Protein AF-A0A151T4X8-F1 (afdb_monomer)

Foldseek 3Di:
DDPPDPPDCPVPLVVVLVVLVCCLVCLVVLLVVLVVQLVPDPDPVSNVVSPCCSVPQSPDPVNNVVSVVVNVVSVVLVVVLCCLPDCVVPLVCVLVVVLVVVCVVCVVVVHDSDQDDDDDDDDDDDPPDDDPPPPPDDSSVCCSVVPVVVVSVVVNVCSRVVPD

Organism: Cajanus cajan (NCBI:txid3821)

Nearest PDB structures (foldseek):
  5n5e-assembly1_e  TM=4.298E-01  e=2.508E+00  Pyrococcus furiosus COM1

Structure (mmCIF, N/CA/C/O backbone):
data_AF-A0A151T4X8-F1
#
_entry.id   AF-A0A151T4X8-F1
#
loop_
_atom_site.group_PDB
_atom_site.id
_atom_site.type_symbol
_atom_site.label_atom_id
_atom_site.label_alt_id
_atom_site.label_comp_id
_atom_site.label_asym_id
_atom_site.label_entity_id
_atom_site.label_seq_id
_atom_site.pdbx_PDB_ins_code
_atom_site.Cartn_x
_atom_site.Cartn_y
_atom_site.Cartn_z
_atom_site.occupancy
_atom_site.B_iso_or_equiv
_atom_site.auth_seq_id
_atom_site.auth_comp_id
_atom_site.auth_asym_id
_atom_site.auth_atom_id
_atom_site.pdbx_PDB_model_num
ATOM 1 N N . MET A 1 1 ? 34.266 1.965 -2.006 1.00 33.69 1 MET A N 1
ATOM 2 C CA . MET A 1 1 ? 33.339 2.410 -0.948 1.00 33.69 1 MET A CA 1
ATOM 3 C C . MET A 1 1 ? 32.069 1.611 -1.128 1.00 33.69 1 MET A C 1
ATOM 5 O O . MET A 1 1 ? 31.357 1.832 -2.097 1.00 33.69 1 MET A O 1
ATOM 9 N N . GLU A 1 2 ? 31.874 0.599 -0.288 1.00 36.00 2 GLU A N 1
ATOM 10 C CA . GLU A 1 2 ? 30.623 -0.153 -0.222 1.00 36.00 2 GLU A CA 1
ATOM 11 C C . GLU A 1 2 ? 29.540 0.768 0.336 1.00 36.00 2 GLU A C 1
ATOM 13 O O . GLU A 1 2 ? 29.569 1.137 1.511 1.00 36.00 2 GLU A O 1
ATOM 18 N N . ASN A 1 3 ? 28.586 1.144 -0.512 1.00 36.41 3 ASN A N 1
ATOM 19 C CA . ASN A 1 3 ? 27.337 1.739 -0.062 1.00 36.41 3 ASN A CA 1
ATOM 20 C C . ASN A 1 3 ? 26.506 0.620 0.568 1.00 36.41 3 ASN A C 1
ATOM 22 O O . ASN A 1 3 ? 25.685 -0.017 -0.090 1.00 36.41 3 ASN A O 1
ATOM 26 N N . SER A 1 4 ? 26.765 0.341 1.844 1.00 35.84 4 SER A N 1
ATOM 27 C CA . SER A 1 4 ? 25.830 -0.422 2.659 1.00 35.84 4 SER A CA 1
ATOM 28 C C . SER A 1 4 ? 24.558 0.414 2.793 1.00 35.84 4 SER A C 1
ATOM 30 O O . SER A 1 4 ? 24.517 1.424 3.495 1.00 35.84 4 SER A O 1
ATOM 32 N N . PHE A 1 5 ? 23.528 0.030 2.037 1.00 36.84 5 PHE A N 1
ATOM 33 C CA . PHE A 1 5 ? 22.172 0.534 2.213 1.00 36.84 5 PHE A CA 1
ATOM 34 C C . PHE A 1 5 ? 21.807 0.352 3.690 1.00 36.84 5 PHE A C 1
ATOM 36 O O . PHE A 1 5 ? 21.857 -0.768 4.208 1.00 36.84 5 PHE A O 1
ATOM 43 N N . LYS A 1 6 ? 21.504 1.452 4.390 1.00 44.25 6 LYS A N 1
ATOM 44 C CA . LYS A 1 6 ? 21.001 1.395 5.767 1.00 44.25 6 LYS A CA 1
ATOM 45 C C . LYS A 1 6 ? 19.820 0.425 5.804 1.00 44.25 6 LYS A C 1
ATOM 47 O O . LYS A 1 6 ? 18.928 0.506 4.964 1.00 44.25 6 LYS A O 1
ATOM 52 N N . SER A 1 7 ? 19.809 -0.486 6.778 1.00 43.75 7 SER A N 1
ATOM 53 C CA . SER A 1 7 ? 18.674 -1.384 6.985 1.00 43.75 7 SER A CA 1
ATOM 54 C C . SER A 1 7 ? 17.411 -0.552 7.191 1.00 43.75 7 SER A C 1
ATOM 56 O O . SER A 1 7 ? 17.409 0.336 8.050 1.00 43.75 7 SER A O 1
ATOM 58 N N . LEU A 1 8 ? 16.369 -0.851 6.410 1.00 48.41 8 LEU A N 1
ATOM 59 C CA . LEU A 1 8 ? 15.049 -0.235 6.503 1.00 48.41 8 LEU A CA 1
ATOM 60 C C . LEU A 1 8 ? 14.646 -0.002 7.962 1.00 48.41 8 LEU A C 1
ATOM 62 O O . LEU A 1 8 ? 14.832 -0.871 8.818 1.00 48.41 8 LEU A O 1
ATOM 66 N N . SER A 1 9 ? 13.957 1.108 8.219 1.00 48.91 9 SER A N 1
ATOM 67 C CA . SER A 1 9 ? 13.135 1.277 9.417 1.00 48.91 9 SER A CA 1
ATOM 68 C C . SER A 1 9 ? 11.913 0.333 9.385 1.00 48.91 9 SER A C 1
ATOM 70 O O . SER A 1 9 ? 10.767 0.762 9.515 1.00 48.91 9 SER A O 1
ATOM 72 N N . GLN A 1 10 ? 12.143 -0.981 9.240 1.00 47.44 10 GLN A N 1
ATOM 73 C CA . GLN A 1 10 ? 11.130 -2.041 9.343 1.00 47.44 10 GLN A CA 1
ATOM 74 C C . GLN A 1 10 ? 10.264 -1.840 10.595 1.00 47.44 10 GLN A C 1
ATOM 76 O O . GLN A 1 10 ? 9.055 -2.036 10.578 1.00 47.44 10 GLN A O 1
ATOM 81 N N . THR A 1 11 ? 10.853 -1.303 11.661 1.00 54.34 11 THR A N 1
ATOM 82 C CA . THR A 1 11 ? 10.192 -1.083 12.944 1.00 54.34 11 THR A CA 1
ATOM 83 C C . THR A 1 11 ? 9.190 0.076 12.975 1.00 54.34 11 THR A C 1
ATOM 8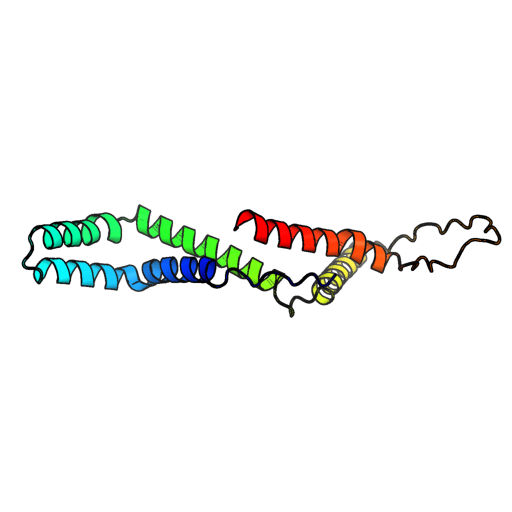5 O O . THR A 1 11 ? 8.384 0.123 13.899 1.00 54.34 11 THR A O 1
ATOM 88 N N . ARG A 1 12 ? 9.202 1.033 12.032 1.00 57.69 12 ARG A N 1
ATOM 89 C CA . ARG A 1 12 ? 8.315 2.217 12.115 1.00 57.69 12 A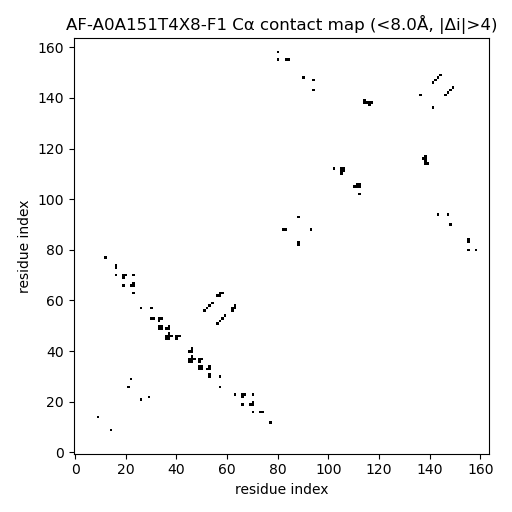RG A CA 1
ATOM 90 C C . ARG A 1 12 ? 7.088 2.127 11.217 1.00 57.69 12 ARG A C 1
ATOM 92 O O . ARG A 1 12 ? 5.987 2.391 11.696 1.00 57.69 12 ARG A O 1
ATOM 99 N N . TRP A 1 13 ? 7.240 1.739 9.954 1.00 68.06 13 TRP A N 1
ATOM 100 C CA . TRP A 1 13 ? 6.123 1.751 8.998 1.00 68.06 13 TRP A CA 1
ATOM 101 C C . TRP A 1 13 ? 5.224 0.531 9.112 1.00 68.06 13 TRP A C 1
ATOM 103 O O . TRP A 1 13 ? 4.004 0.677 9.151 1.00 68.06 13 TRP A O 1
ATOM 113 N N . GLU A 1 14 ? 5.810 -0.651 9.285 1.00 67.62 14 GLU A N 1
ATOM 114 C CA . GLU A 1 14 ? 5.032 -1.856 9.569 1.00 67.62 14 GLU A CA 1
ATOM 115 C C . GLU A 1 14 ? 4.329 -1.725 10.921 1.00 67.62 14 GLU A C 1
ATOM 117 O O . GLU A 1 14 ? 3.153 -2.042 11.019 1.00 67.62 14 GLU A O 1
ATOM 122 N N . CYS A 1 15 ? 4.974 -1.125 11.928 1.00 73.19 15 CYS A N 1
ATOM 123 C CA . CYS A 1 15 ? 4.335 -0.854 13.218 1.00 73.19 15 CYS A CA 1
ATOM 124 C C . CYS A 1 15 ? 3.156 0.129 13.106 1.00 73.19 15 CYS A C 1
ATOM 126 O O . CYS A 1 15 ? 2.097 -0.114 13.687 1.00 73.19 15 CYS A O 1
ATOM 128 N N . ARG A 1 16 ? 3.289 1.214 12.325 1.00 77.75 16 ARG A N 1
ATOM 129 C CA . ARG A 1 16 ? 2.185 2.160 12.075 1.00 77.75 16 ARG A CA 1
ATOM 130 C C . ARG A 1 16 ? 1.025 1.487 11.347 1.00 77.75 16 ARG A C 1
ATOM 132 O O . ARG A 1 16 ? -0.116 1.638 11.773 1.00 77.75 16 ARG A O 1
ATOM 139 N N . ILE A 1 17 ? 1.311 0.715 10.299 1.00 82.88 17 ILE A N 1
ATOM 140 C CA . ILE A 1 17 ? 0.290 -0.034 9.560 1.00 82.88 17 ILE A CA 1
ATOM 141 C C . ILE A 1 17 ? -0.384 -1.050 10.469 1.00 82.88 17 ILE A C 1
ATOM 143 O O . ILE A 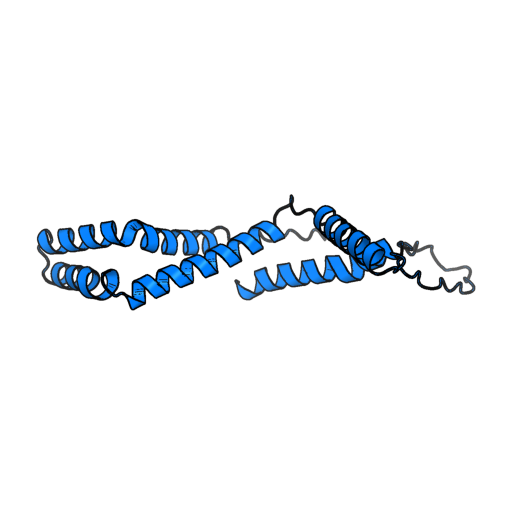1 17 ? -1.606 -1.075 10.511 1.00 82.88 17 ILE A O 1
ATOM 147 N N . GLU A 1 18 ? 0.370 -1.842 11.231 1.00 84.06 18 GLU A N 1
ATOM 148 C CA . GLU A 1 18 ? -0.193 -2.837 12.147 1.00 84.06 18 GLU A CA 1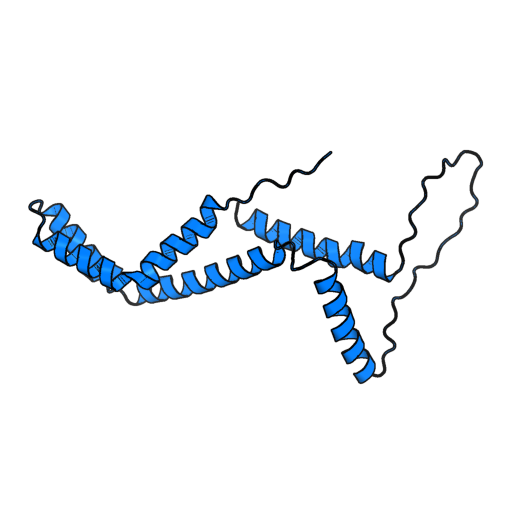
ATOM 149 C C . GLU A 1 18 ? -1.009 -2.185 13.273 1.00 84.06 18 GLU A C 1
ATOM 151 O O . GLU A 1 18 ? -2.057 -2.712 13.639 1.00 84.06 18 GLU A O 1
ATOM 156 N N . SER A 1 19 ? -0.621 -1.000 13.756 1.00 83.50 19 SER A N 1
ATOM 157 C CA . SER A 1 19 ? -1.399 -0.239 14.747 1.00 83.50 19 SER A CA 1
ATOM 158 C C . SER A 1 19 ? -2.732 0.255 14.171 1.00 83.50 19 SER A C 1
ATOM 160 O O . SER A 1 19 ? -3.789 0.043 14.764 1.00 83.50 19 SER A O 1
ATOM 162 N N . VAL A 1 20 ? -2.710 0.864 12.980 1.00 85.12 20 VAL A N 1
ATOM 163 C CA . VAL A 1 20 ? -3.921 1.346 12.288 1.00 85.12 20 VAL A CA 1
ATOM 164 C C . VAL A 1 20 ? -4.824 0.173 11.894 1.00 85.12 20 VAL A C 1
ATOM 166 O O . VAL A 1 20 ? -6.041 0.231 12.058 1.00 85.12 20 VAL A O 1
ATOM 169 N N . LYS A 1 21 ? -4.227 -0.927 11.434 1.00 87.31 21 LYS A N 1
ATOM 170 C CA . LYS A 1 21 ? -4.895 -2.193 11.119 1.00 87.31 21 LYS A CA 1
ATOM 171 C C . LYS A 1 21 ? -5.573 -2.779 12.352 1.00 87.31 21 LYS A C 1
ATOM 173 O O . LYS A 1 21 ? -6.736 -3.162 12.270 1.00 87.31 21 LYS A O 1
ATOM 178 N N . ALA A 1 22 ? -4.890 -2.822 13.496 1.00 86.81 22 ALA A N 1
ATOM 179 C CA . ALA A 1 22 ? -5.472 -3.313 14.739 1.00 86.81 22 ALA A CA 1
ATOM 180 C C . ALA A 1 22 ? -6.736 -2.523 15.098 1.00 86.81 22 ALA A C 1
ATOM 182 O O . ALA A 1 22 ? -7.769 -3.131 15.361 1.00 86.81 22 ALA A O 1
ATOM 183 N N . ILE A 1 23 ? -6.701 -1.192 14.997 1.00 84.00 23 ILE A N 1
ATOM 184 C CA . ILE A 1 23 ? -7.877 -0.352 15.256 1.00 84.00 23 ILE A CA 1
ATOM 185 C C . ILE A 1 23 ? -8.979 -0.608 14.215 1.00 84.00 23 ILE A C 1
ATOM 187 O O . ILE A 1 23 ? -10.112 -0.880 14.600 1.00 84.00 23 ILE A O 1
ATOM 191 N N . LYS A 1 24 ? -8.663 -0.619 12.912 1.00 85.38 24 LYS A N 1
ATOM 192 C CA . LYS A 1 24 ? -9.637 -0.862 11.826 1.00 85.38 24 LYS A CA 1
ATOM 193 C C . LYS A 1 24 ? -10.372 -2.197 11.981 1.00 85.38 24 LYS A C 1
ATOM 195 O O . LYS A 1 24 ? -11.588 -2.253 11.830 1.00 85.38 24 LYS A O 1
ATOM 200 N N . PHE A 1 25 ? -9.645 -3.275 12.274 1.00 88.12 25 PHE A N 1
ATOM 201 C CA . PHE A 1 25 ? -10.208 -4.630 12.292 1.00 88.12 25 PHE A CA 1
ATOM 202 C C . PHE A 1 25 ? -10.699 -5.082 13.669 1.00 88.12 25 PHE A C 1
ATOM 204 O O . PHE A 1 25 ? -11.471 -6.037 13.757 1.00 88.12 25 PHE A O 1
ATOM 211 N N . GLN A 1 26 ? -10.257 -4.433 14.747 1.00 88.56 26 GLN A N 1
ATOM 212 C CA . GLN A 1 26 ? -10.628 -4.802 16.114 1.00 88.56 26 GLN A CA 1
ATOM 213 C C . GLN A 1 26 ? -11.437 -3.720 16.832 1.00 88.56 26 GLN A C 1
ATOM 215 O O . GLN A 1 26 ? -11.769 -3.929 17.994 1.00 88.56 26 GLN A O 1
ATOM 220 N N . ALA A 1 27 ? -11.821 -2.627 16.162 1.00 86.81 27 ALA A N 1
ATOM 221 C CA . ALA A 1 27 ? -12.634 -1.545 16.731 1.00 86.81 27 ALA A CA 1
ATOM 222 C C . ALA A 1 27 ? -13.817 -2.045 17.589 1.00 86.81 27 ALA A C 1
ATO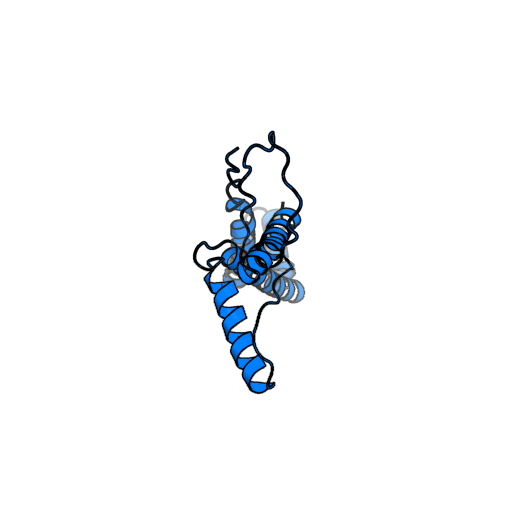M 224 O O . ALA A 1 27 ? -13.928 -1.613 18.738 1.00 86.81 27 ALA A O 1
ATOM 225 N N . PRO A 1 28 ? -14.633 -3.024 17.131 1.00 88.81 28 PRO A N 1
ATOM 226 C CA . PRO A 1 28 ? -15.722 -3.562 17.948 1.00 88.81 28 PRO A CA 1
ATOM 227 C C . PRO A 1 28 ? -15.235 -4.223 19.245 1.00 88.81 28 PRO A C 1
ATOM 229 O O . PRO A 1 28 ? -15.780 -3.973 20.314 1.00 88.81 28 PRO A O 1
ATOM 232 N N . LYS A 1 29 ? -14.157 -5.016 19.177 1.00 91.56 29 LYS A N 1
ATOM 233 C CA . LYS A 1 29 ? -13.575 -5.692 20.348 1.00 91.56 29 LYS A CA 1
ATOM 234 C C . LYS A 1 29 ? -12.965 -4.696 21.333 1.00 91.56 29 LYS A C 1
ATOM 236 O O . LYS A 1 29 ? -13.087 -4.886 22.538 1.00 91.56 29 LYS A O 1
ATOM 241 N N . ILE A 1 30 ? -12.316 -3.646 20.826 1.00 90.00 30 ILE A N 1
ATOM 242 C CA . ILE A 1 30 ? -11.729 -2.583 21.650 1.00 90.00 30 ILE A CA 1
ATOM 243 C C . ILE A 1 30 ? -12.842 -1.826 22.381 1.00 90.00 30 ILE A C 1
ATOM 245 O O . ILE A 1 30 ? -12.752 -1.627 23.591 1.00 90.00 30 ILE A O 1
ATOM 249 N N . ARG A 1 31 ? -13.927 -1.476 21.681 1.00 90.94 31 ARG A N 1
ATOM 250 C CA . ARG A 1 31 ? -15.116 -0.869 22.289 1.00 90.94 31 ARG A CA 1
ATOM 251 C C . ARG A 1 31 ? -15.706 -1.758 23.382 1.00 90.94 31 ARG A C 1
ATOM 253 O O . ARG A 1 31 ? -15.935 -1.282 24.490 1.00 90.94 31 ARG A O 1
ATOM 260 N N . ASP A 1 32 ? -15.925 -3.038 23.099 1.00 92.12 32 ASP A N 1
ATOM 261 C CA . ASP A 1 32 ? -16.509 -3.962 24.075 1.00 92.12 32 ASP A CA 1
ATOM 262 C C . ASP A 1 32 ? -15.616 -4.115 25.316 1.00 92.12 32 ASP A C 1
ATOM 264 O O . ASP A 1 32 ? -16.120 -4.118 26.441 1.00 92.12 32 ASP A O 1
ATOM 268 N N . ALA A 1 33 ? -14.292 -4.159 25.135 1.00 93.44 33 ALA A N 1
ATOM 269 C CA . ALA A 1 33 ? -13.331 -4.173 26.236 1.00 93.44 33 ALA A CA 1
ATOM 270 C C . ALA A 1 33 ? -13.387 -2.884 27.078 1.00 93.44 33 ALA A C 1
ATOM 272 O O . ALA A 1 33 ? -13.386 -2.961 28.306 1.00 93.44 33 ALA A O 1
ATOM 273 N N . LEU A 1 34 ? -13.504 -1.708 26.449 1.00 92.62 34 LEU A N 1
ATOM 274 C CA . LEU A 1 34 ? -13.664 -0.424 27.148 1.00 92.62 34 LEU A CA 1
ATOM 275 C C . LEU A 1 34 ? -14.982 -0.361 27.940 1.00 92.62 34 LEU A C 1
ATOM 277 O O . LEU A 1 34 ? -14.999 0.083 29.089 1.00 92.62 34 LEU A O 1
ATOM 281 N N . VAL A 1 35 ? -16.079 -0.870 27.369 1.00 92.38 35 VAL A N 1
ATOM 282 C CA . VAL A 1 35 ? -17.383 -0.961 28.049 1.00 92.38 35 VAL A CA 1
ATOM 283 C C . VAL A 1 35 ? -17.345 -1.945 29.221 1.00 92.38 35 VAL A C 1
ATOM 285 O O . VAL A 1 35 ? -18.018 -1.735 30.229 1.00 92.38 35 VAL A O 1
ATOM 288 N N . GLN A 1 36 ? -16.583 -3.035 29.123 1.00 93.69 36 GLN A N 1
ATOM 289 C CA . GLN A 1 36 ? -16.378 -3.945 30.253 1.00 93.69 36 GLN A CA 1
ATOM 290 C C . GLN A 1 36 ? -15.514 -3.298 31.341 1.00 93.69 36 GLN A C 1
ATOM 292 O O . GLN A 1 36 ? -15.873 -3.357 32.517 1.00 93.69 36 GLN A O 1
ATOM 297 N N . LEU A 1 37 ? -14.434 -2.609 30.962 1.00 94.00 37 LEU A N 1
ATOM 298 C CA . LEU A 1 37 ? -13.547 -1.910 31.892 1.00 94.00 37 LEU A CA 1
ATOM 299 C C . LEU A 1 37 ? -14.298 -0.860 32.723 1.00 94.00 37 LEU A C 1
ATOM 301 O O . LEU A 1 37 ? -14.098 -0.776 33.936 1.00 94.00 37 LEU A O 1
ATOM 305 N N . SER A 1 38 ? -15.219 -0.114 32.105 1.00 92.12 38 SER A N 1
ATOM 306 C CA . SER A 1 38 ? -16.039 0.872 32.818 1.00 92.12 38 SER A CA 1
ATOM 307 C C . SER A 1 38 ? -17.031 0.247 33.809 1.00 92.12 38 SER A C 1
ATOM 309 O O . SER A 1 38 ? -17.435 0.894 34.776 1.00 92.12 38 SER A O 1
ATOM 311 N N . LYS A 1 39 ? -17.408 -1.024 33.628 1.00 91.88 39 LYS A N 1
ATOM 312 C CA . LYS A 1 39 ? -18.287 -1.752 34.558 1.00 91.88 39 LYS A CA 1
ATOM 313 C C . LYS A 1 39 ? -17.514 -2.375 35.717 1.00 91.88 39 LYS A C 1
ATOM 315 O O . LYS A 1 39 ? -18.020 -2.382 36.837 1.00 91.88 39 LYS A O 1
ATOM 320 N N . THR A 1 40 ? -16.308 -2.874 35.459 1.00 92.69 40 THR A N 1
ATOM 321 C CA . THR A 1 40 ? -15.515 -3.639 36.435 1.00 92.69 40 THR A CA 1
ATOM 322 C C . THR A 1 40 ? -14.584 -2.771 37.287 1.00 92.69 40 THR A C 1
ATOM 324 O O . THR A 1 40 ? -14.278 -3.153 38.411 1.00 92.69 40 THR A O 1
ATOM 327 N N . SER A 1 41 ? -14.140 -1.607 36.801 1.00 90.31 41 SER A N 1
ATOM 328 C CA . SER A 1 41 ? -13.213 -0.740 37.546 1.00 90.31 41 SER A CA 1
ATOM 329 C C . SER A 1 41 ? -13.842 -0.143 38.811 1.00 90.31 41 SER A C 1
ATOM 331 O O . SER A 1 41 ? -14.969 0.348 38.780 1.00 90.31 41 SER A O 1
ATOM 333 N N . GLU A 1 42 ? -13.109 -0.104 39.922 1.00 90.75 42 GLU A N 1
ATOM 334 C CA . GLU A 1 42 ? -13.528 0.608 41.141 1.00 90.75 42 GLU A CA 1
ATOM 335 C C . GLU A 1 42 ? -13.207 2.108 41.077 1.00 90.75 42 GLU A C 1
ATOM 337 O O . GLU A 1 42 ? -13.951 2.916 41.631 1.00 90.75 42 GLU A O 1
ATOM 342 N N . ASP A 1 43 ? -12.160 2.490 40.336 1.00 94.75 43 ASP A N 1
ATOM 343 C CA . ASP A 1 43 ? -11.751 3.885 40.176 1.00 94.75 43 ASP A CA 1
ATOM 344 C C . ASP A 1 43 ? -12.760 4.647 39.290 1.00 94.75 43 ASP A C 1
ATOM 346 O O . ASP A 1 43 ? -12.914 4.312 38.104 1.00 94.75 43 ASP A O 1
ATOM 350 N N . PRO A 1 44 ? -13.440 5.681 39.822 1.00 91.56 44 PRO A N 1
ATOM 351 C CA . PRO A 1 44 ? -14.415 6.467 39.073 1.00 91.56 44 PRO A CA 1
ATOM 352 C C . PRO A 1 44 ? -13.808 7.214 37.877 1.00 91.56 44 PRO A C 1
ATOM 354 O O . PRO A 1 44 ? -14.520 7.448 36.901 1.00 91.56 44 PRO A O 1
ATOM 357 N N . LYS A 1 45 ? -12.513 7.555 37.910 1.00 93.56 45 LYS A N 1
ATOM 358 C CA . LYS A 1 45 ? -11.817 8.200 36.790 1.00 93.56 45 LYS A CA 1
ATOM 359 C C . LYS A 1 45 ? -11.621 7.231 35.626 1.00 93.56 45 LYS A C 1
ATOM 361 O O . LYS A 1 45 ? -11.955 7.559 34.493 1.00 93.56 45 LYS A O 1
ATOM 366 N N . ILE A 1 46 ? -11.162 6.011 35.908 1.00 91.75 46 ILE A N 1
ATOM 367 C CA . ILE A 1 46 ? -11.009 4.966 34.881 1.00 91.75 46 ILE A CA 1
ATOM 368 C C . ILE A 1 46 ? -12.368 4.647 34.246 1.00 91.75 46 ILE A C 1
ATOM 370 O O . ILE A 1 46 ? -12.463 4.474 33.033 1.00 91.75 46 ILE A O 1
ATOM 374 N N . LYS A 1 47 ? -13.441 4.616 35.049 1.00 93.12 47 LYS A N 1
ATOM 375 C CA . LYS A 1 47 ? -14.803 4.398 34.544 1.00 93.12 47 LYS A CA 1
ATOM 376 C C . LYS A 1 47 ? -15.244 5.480 33.565 1.00 93.12 47 LYS A C 1
ATOM 378 O O . LYS A 1 47 ? -15.756 5.149 32.494 1.00 93.12 47 LYS A O 1
ATOM 383 N N . SER A 1 48 ? -15.080 6.750 33.940 1.00 91.88 48 SER A N 1
ATOM 384 C CA . SER A 1 48 ? -15.517 7.868 33.104 1.00 91.88 48 SER A CA 1
ATOM 385 C C 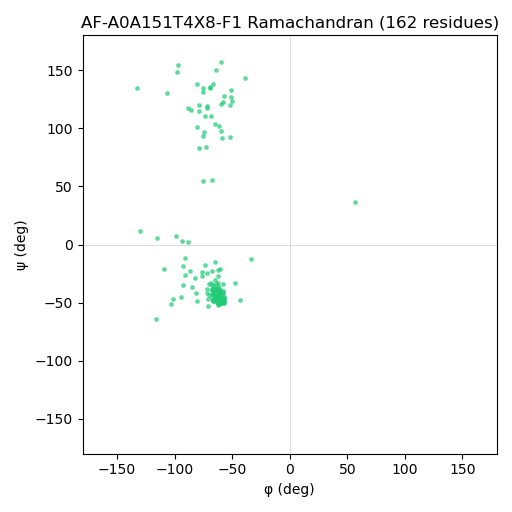. SER A 1 48 ? -14.699 7.959 31.818 1.00 91.88 48 SER A C 1
ATOM 387 O O . SER A 1 48 ? -15.290 8.104 30.750 1.00 91.88 48 SER A O 1
ATOM 389 N N . GLU A 1 49 ? -13.377 7.784 31.888 1.00 92.56 49 GLU A N 1
ATOM 390 C CA . GLU A 1 49 ? -12.496 7.784 30.715 1.00 92.56 49 GLU A CA 1
ATOM 391 C C . GLU A 1 49 ? -12.816 6.623 29.763 1.00 92.56 49 GLU A C 1
ATOM 393 O O . GLU A 1 49 ? -13.043 6.854 28.576 1.00 92.56 49 GLU A O 1
ATOM 398 N N . ALA A 1 50 ? -12.927 5.388 30.267 1.00 91.94 50 ALA A N 1
ATOM 399 C CA . ALA A 1 50 ? -13.223 4.221 29.432 1.00 91.94 50 ALA A CA 1
ATOM 400 C C . ALA A 1 50 ? -14.585 4.336 28.726 1.00 91.94 50 ALA A C 1
ATOM 402 O O . ALA A 1 50 ? -14.704 4.011 27.543 1.00 91.94 50 ALA A O 1
ATOM 403 N N . MET A 1 51 ? -15.608 4.841 29.425 1.00 90.44 51 MET A N 1
ATOM 404 C CA . MET A 1 51 ? -16.925 5.077 28.830 1.00 90.44 51 MET A CA 1
ATOM 405 C C . MET A 1 51 ? -16.885 6.196 27.780 1.00 90.44 51 MET A C 1
ATOM 407 O O . MET A 1 51 ? -17.524 6.081 26.733 1.00 90.44 51 MET A O 1
ATOM 411 N N . CYS A 1 52 ? -16.120 7.260 28.041 1.00 90.62 52 CYS A N 1
ATOM 412 C CA . CYS A 1 52 ? -15.950 8.371 27.112 1.00 90.62 52 CYS A CA 1
ATOM 413 C C . CYS A 1 52 ? -15.296 7.898 25.803 1.00 90.62 52 CYS A C 1
ATOM 415 O O . CYS A 1 52 ? -15.860 8.100 24.731 1.00 90.62 52 CYS A O 1
ATOM 417 N N . LEU A 1 53 ? -14.179 7.167 25.889 1.00 90.00 53 LEU A N 1
ATOM 418 C CA . LEU A 1 53 ? -13.479 6.601 24.727 1.00 90.00 53 LEU A CA 1
ATOM 419 C C . LEU A 1 53 ? -14.372 5.648 23.917 1.00 90.00 53 LEU A C 1
ATOM 421 O O . LEU A 1 53 ? -14.409 5.712 22.687 1.00 90.00 53 LEU A O 1
ATOM 425 N N . ALA A 1 54 ? -15.135 4.785 24.595 1.00 88.38 54 ALA A N 1
ATOM 426 C CA . ALA A 1 54 ? -16.040 3.850 23.929 1.00 88.38 54 ALA A CA 1
ATOM 427 C C . ALA A 1 54 ? -17.161 4.557 23.149 1.00 88.38 54 ALA A C 1
ATOM 429 O O . ALA A 1 54 ? -17.505 4.117 22.056 1.00 88.38 54 ALA A O 1
ATOM 430 N N . THR A 1 55 ? -17.716 5.636 23.707 1.00 85.12 55 THR A N 1
ATOM 431 C CA . THR A 1 55 ? -18.926 6.292 23.177 1.00 85.12 55 THR A CA 1
ATOM 432 C C . THR A 1 55 ? -18.607 7.428 22.205 1.00 85.12 55 THR A C 1
ATOM 434 O O . THR A 1 55 ? -19.341 7.652 21.252 1.00 85.12 55 THR A O 1
ATOM 437 N N . TYR A 1 56 ? -17.522 8.170 22.429 1.00 82.06 56 TYR A N 1
ATOM 438 C CA . TYR A 1 56 ? -17.238 9.394 21.671 1.00 82.06 56 TYR A CA 1
ATOM 439 C C . TYR A 1 56 ? -16.068 9.266 20.697 1.00 82.06 56 TYR A C 1
ATOM 441 O O . TYR A 1 56 ? -16.007 10.042 19.748 1.00 82.06 56 TYR A O 1
ATOM 449 N N . GLU A 1 57 ? -15.159 8.306 20.886 1.00 79.25 57 GLU A N 1
ATOM 450 C CA . GLU A 1 57 ? -14.060 8.071 19.938 1.00 79.25 57 GLU A CA 1
ATOM 451 C C . GLU A 1 57 ? -14.333 6.852 19.056 1.00 79.25 57 GLU A C 1
ATOM 453 O O . GLU A 1 57 ? -14.301 6.950 17.832 1.00 79.25 57 GLU A O 1
ATOM 458 N N . MET A 1 58 ? -14.668 5.709 19.662 1.00 80.69 58 MET A N 1
ATOM 459 C CA . MET A 1 58 ? -14.848 4.447 18.930 1.00 80.69 58 MET A CA 1
ATOM 460 C C . MET A 1 58 ? -16.171 4.358 18.158 1.00 80.69 58 MET A C 1
ATOM 462 O O . MET A 1 58 ? -16.240 3.657 17.150 1.00 80.69 58 MET A O 1
ATOM 466 N N . GLU A 1 59 ? -17.214 5.062 18.601 1.00 78.81 59 GLU A N 1
ATOM 467 C CA . GLU A 1 59 ? -18.496 5.178 17.884 1.00 78.81 59 GLU A CA 1
ATOM 468 C C . GLU A 1 59 ? -18.564 6.417 16.974 1.00 78.81 59 GLU A C 1
ATOM 470 O O . GLU A 1 59 ? -19.586 6.662 16.331 1.00 78.81 59 GLU A O 1
ATOM 475 N N . ASN A 1 60 ? -17.482 7.195 16.866 1.00 85.56 60 ASN A N 1
ATOM 476 C CA . ASN A 1 60 ? -17.452 8.343 15.971 1.00 85.56 60 ASN A CA 1
ATOM 477 C C . ASN A 1 60 ? -17.224 7.897 14.521 1.00 85.56 60 ASN A C 1
ATOM 479 O O . ASN A 1 60 ? -16.159 7.400 14.147 1.00 85.56 60 ASN A O 1
ATOM 483 N N . PHE A 1 61 ? -18.231 8.129 13.683 1.00 85.75 61 PHE A N 1
ATOM 484 C CA . PHE A 1 61 ? -18.181 7.801 12.264 1.00 85.75 61 PHE A CA 1
ATOM 485 C C . PHE A 1 61 ? -17.025 8.491 11.525 1.00 85.75 61 PHE A C 1
ATOM 487 O O . PHE A 1 61 ? -16.352 7.842 10.727 1.00 85.75 61 PHE A O 1
ATOM 494 N N . GLU A 1 62 ? -16.759 9.772 11.795 1.00 88.38 62 GLU A N 1
ATOM 495 C CA . GLU A 1 62 ? -15.673 10.516 11.143 1.00 88.38 62 GLU A CA 1
ATOM 496 C C . GLU A 1 62 ? -14.308 9.921 11.492 1.00 88.38 62 GLU A C 1
ATOM 498 O O . GLU A 1 62 ? -13.438 9.803 10.629 1.00 88.38 62 GLU A O 1
ATOM 503 N N . PHE A 1 63 ? -14.143 9.476 12.741 1.00 86.25 63 PHE A N 1
ATOM 504 C CA . PHE A 1 63 ? -12.937 8.789 13.187 1.00 86.25 63 PHE A CA 1
ATOM 505 C C . PHE A 1 63 ? -12.764 7.439 12.481 1.00 86.25 63 PHE A C 1
ATOM 507 O O . PHE A 1 63 ? -11.696 7.165 11.934 1.00 86.25 63 PHE A O 1
ATOM 514 N N . LEU A 1 64 ? -13.816 6.615 12.422 1.00 85.31 64 LEU A N 1
ATOM 515 C CA . LEU A 1 64 ? -13.779 5.315 11.740 1.00 85.31 64 LEU A CA 1
ATOM 516 C C . LEU A 1 64 ? -13.512 5.461 10.237 1.00 85.31 64 LEU A C 1
ATOM 518 O O . LEU A 1 64 ? -12.695 4.726 9.678 1.00 85.31 64 LEU A O 1
ATOM 522 N N . LEU A 1 65 ? -14.162 6.430 9.588 1.00 87.56 65 LEU A N 1
ATOM 523 C CA . LEU A 1 65 ? -13.938 6.754 8.184 1.00 87.56 65 LEU A CA 1
ATOM 524 C C . LEU A 1 65 ? -12.499 7.229 7.957 1.00 87.56 65 LEU A C 1
ATOM 526 O O . LEU A 1 65 ? -11.826 6.727 7.058 1.00 87.56 65 LEU A O 1
ATOM 530 N N . GLY A 1 66 ? -12.012 8.141 8.800 1.00 89.88 66 GLY A N 1
ATOM 531 C CA . GLY A 1 66 ? -10.638 8.632 8.762 1.00 89.88 66 GLY A CA 1
ATOM 532 C C . GLY A 1 66 ? -9.622 7.501 8.907 1.00 89.88 66 GLY A C 1
ATOM 533 O O . GLY A 1 66 ? -8.714 7.390 8.089 1.00 89.88 66 GLY A O 1
ATOM 534 N N . MET A 1 67 ? -9.805 6.610 9.884 1.00 86.56 67 MET A N 1
ATOM 535 C CA . MET A 1 67 ? -8.947 5.437 10.087 1.00 86.56 67 MET A CA 1
ATOM 536 C C . MET A 1 67 ? -8.971 4.477 8.897 1.00 86.56 67 MET A C 1
ATOM 538 O O . MET A 1 67 ? -7.932 3.922 8.534 1.00 86.56 67 MET A O 1
ATOM 542 N N . ASN A 1 68 ? -10.133 4.296 8.267 1.00 86.81 68 ASN A N 1
ATOM 543 C CA . ASN A 1 68 ? -10.261 3.454 7.085 1.00 86.81 68 ASN A CA 1
ATOM 544 C C . ASN A 1 68 ? -9.499 4.042 5.885 1.00 86.81 68 ASN A C 1
ATOM 546 O O . ASN A 1 68 ? -8.693 3.341 5.275 1.00 86.81 68 ASN A O 1
ATOM 550 N N . ILE A 1 69 ? -9.682 5.339 5.613 1.00 89.69 69 ILE A N 1
ATOM 551 C CA . ILE A 1 69 ? -8.972 6.065 4.548 1.00 89.69 69 ILE A CA 1
ATOM 552 C C . ILE A 1 69 ? -7.459 6.042 4.797 1.00 89.69 69 ILE A C 1
ATOM 554 O O . ILE A 1 69 ? -6.683 5.734 3.893 1.00 89.69 69 ILE A O 1
ATOM 558 N N . TRP A 1 70 ? -7.026 6.326 6.029 1.00 89.00 70 TRP A N 1
ATOM 559 C CA . TRP A 1 70 ? -5.611 6.306 6.393 1.00 89.00 70 TRP A CA 1
ATOM 560 C C . TRP A 1 70 ? -4.982 4.932 6.198 1.00 89.00 70 TRP A C 1
ATOM 562 O O . TRP A 1 70 ? -3.875 4.847 5.668 1.00 89.00 70 TRP A O 1
ATOM 572 N N . TYR A 1 71 ? -5.678 3.861 6.590 1.00 90.12 71 TYR A N 1
ATOM 573 C CA . TYR A 1 71 ? -5.206 2.501 6.355 1.00 90.12 71 TYR A CA 1
ATOM 574 C C . TYR A 1 71 ? -5.006 2.224 4.865 1.00 90.12 71 TYR A C 1
ATOM 576 O O . TYR A 1 71 ? -3.951 1.721 4.488 1.00 90.12 71 TYR A O 1
ATOM 584 N N . ASP A 1 72 ? -5.987 2.562 4.027 1.00 88.81 72 ASP A N 1
ATOM 585 C CA . ASP A 1 72 ? -5.932 2.275 2.592 1.00 88.81 72 ASP A CA 1
ATOM 586 C C . ASP A 1 72 ? -4.777 3.042 1.918 1.00 88.81 72 ASP A C 1
ATOM 588 O O . ASP A 1 72 ? -4.012 2.459 1.144 1.00 88.81 72 ASP A O 1
ATOM 592 N N . ILE A 1 73 ? -4.574 4.316 2.284 1.00 88.06 73 ILE A N 1
ATOM 593 C CA . ILE A 1 73 ? -3.442 5.129 1.808 1.00 88.06 73 ILE A CA 1
ATOM 594 C C . ILE A 1 73 ? -2.108 4.519 2.252 1.00 88.06 73 ILE A C 1
ATOM 596 O O . ILE A 1 73 ? -1.225 4.297 1.420 1.00 88.06 73 ILE A O 1
ATOM 600 N N . LEU A 1 74 ? -1.942 4.231 3.550 1.00 85.88 74 LEU A N 1
ATOM 601 C CA . LEU A 1 74 ? -0.692 3.660 4.061 1.00 85.88 74 LEU A CA 1
ATOM 602 C C . LEU A 1 74 ? -0.404 2.293 3.436 1.00 85.88 74 LEU A C 1
ATOM 604 O O . LEU A 1 74 ? 0.747 1.996 3.119 1.00 85.88 74 LEU A O 1
ATOM 608 N N . PHE A 1 75 ? -1.432 1.466 3.254 1.00 86.56 75 PHE A N 1
ATOM 609 C CA . PHE A 1 75 ? -1.295 0.149 2.651 1.00 86.56 75 PHE A CA 1
ATOM 610 C C . PHE A 1 75 ? -0.830 0.248 1.197 1.00 86.56 75 PHE A C 1
ATOM 612 O O . PHE A 1 75 ? 0.101 -0.463 0.813 1.00 86.56 75 PHE A O 1
ATOM 619 N N . ALA A 1 76 ? -1.414 1.151 0.404 1.00 86.69 76 ALA A N 1
ATOM 620 C CA . ALA A 1 76 ? -1.007 1.380 -0.979 1.00 86.69 76 ALA A CA 1
ATOM 621 C C . ALA A 1 76 ? 0.445 1.875 -1.073 1.00 86.69 76 ALA A C 1
ATOM 623 O O . ALA A 1 76 ? 1.245 1.295 -1.808 1.00 86.69 76 ALA A O 1
ATOM 624 N N . VAL A 1 77 ? 0.816 2.887 -0.279 1.00 82.38 77 VAL A N 1
ATOM 625 C CA . VAL A 1 77 ? 2.183 3.439 -0.256 1.00 82.38 77 VAL A CA 1
ATOM 626 C C . VAL A 1 77 ? 3.201 2.376 0.155 1.00 82.38 77 VAL A C 1
ATOM 628 O O . VAL A 1 77 ? 4.229 2.219 -0.498 1.00 82.38 77 VAL A O 1
ATOM 631 N N . ASN A 1 78 ? 2.908 1.601 1.199 1.00 83.56 78 ASN A N 1
ATOM 632 C CA . ASN A 1 78 ? 3.786 0.525 1.653 1.00 83.56 78 ASN A CA 1
ATOM 633 C C . ASN A 1 78 ? 3.885 -0.619 0.639 1.00 83.56 78 ASN A C 1
ATOM 635 O O . ASN A 1 78 ? 4.959 -1.185 0.468 1.00 83.56 78 ASN A O 1
ATOM 639 N N . SER A 1 79 ? 2.795 -0.943 -0.059 1.00 83.50 79 SER A N 1
ATOM 640 C CA . SER A 1 79 ? 2.807 -1.955 -1.119 1.00 83.50 79 SER A CA 1
ATOM 641 C C . SER A 1 79 ? 3.697 -1.522 -2.280 1.00 83.50 79 SER A C 1
ATOM 643 O O . SER A 1 79 ? 4.565 -2.285 -2.693 1.00 83.50 79 SER A O 1
ATOM 645 N N . ILE A 1 80 ? 3.547 -0.281 -2.755 1.00 78.56 80 ILE A N 1
ATOM 646 C CA . ILE A 1 80 ? 4.394 0.287 -3.813 1.00 78.56 80 ILE A CA 1
ATOM 647 C C . ILE A 1 80 ? 5.855 0.337 -3.357 1.00 78.56 80 ILE A C 1
ATOM 649 O O . ILE A 1 80 ? 6.729 -0.109 -4.090 1.00 78.56 80 ILE A O 1
ATOM 653 N N . SER A 1 81 ? 6.119 0.799 -2.133 1.00 78.94 81 SER A N 1
ATOM 654 C CA . SER A 1 81 ? 7.469 0.843 -1.561 1.00 78.94 81 SER A CA 1
ATOM 655 C C . SER A 1 81 ? 8.123 -0.543 -1.537 1.00 78.94 81 SER A C 1
ATOM 657 O O . SER A 1 81 ? 9.216 -0.723 -2.069 1.00 78.94 81 SER A O 1
ATOM 659 N N . LYS A 1 82 ? 7.412 -1.565 -1.037 1.00 78.25 82 LYS A N 1
ATOM 660 C CA . LYS A 1 82 ? 7.893 -2.955 -1.035 1.00 78.25 82 LYS A CA 1
ATOM 661 C C . LYS A 1 82 ? 8.134 -3.489 -2.438 1.00 78.25 82 LYS A C 1
ATOM 663 O O . LYS A 1 82 ? 9.129 -4.169 -2.650 1.00 78.25 82 LYS A O 1
ATOM 668 N N . ILE A 1 83 ? 7.251 -3.190 -3.387 1.00 77.81 83 ILE A N 1
ATOM 669 C CA . ILE A 1 83 ? 7.404 -3.597 -4.786 1.00 77.81 83 ILE A CA 1
ATOM 670 C C . ILE A 1 83 ? 8.664 -2.959 -5.386 1.00 77.81 83 ILE A C 1
ATOM 672 O O . ILE A 1 83 ? 9.504 -3.681 -5.917 1.00 77.81 83 ILE A O 1
ATOM 676 N N . MET A 1 84 ? 8.838 -1.644 -5.229 1.00 71.56 84 MET A N 1
ATOM 677 C CA . MET A 1 84 ? 9.986 -0.896 -5.757 1.00 71.56 84 MET A CA 1
ATOM 678 C C . MET A 1 84 ? 11.317 -1.301 -5.116 1.00 71.56 84 MET A C 1
ATOM 680 O O . MET A 1 84 ? 12.350 -1.249 -5.773 1.00 71.56 84 MET A O 1
ATOM 684 N N . GLN A 1 85 ? 11.296 -1.720 -3.850 1.00 70.81 85 GLN A N 1
ATOM 685 C CA . GLN A 1 85 ? 12.478 -2.190 -3.121 1.00 70.81 85 GLN A CA 1
ATOM 686 C C . GLN A 1 85 ? 12.704 -3.705 -3.244 1.00 70.81 85 GLN A C 1
ATOM 688 O O . GLN A 1 85 ? 13.753 -4.213 -2.842 1.00 70.81 85 GLN A O 1
ATOM 693 N N . SER A 1 86 ? 11.732 -4.461 -3.767 1.00 72.19 86 SER A N 1
ATOM 694 C CA . SER A 1 86 ? 11.865 -5.908 -3.909 1.00 72.19 86 SER A CA 1
ATOM 695 C C . SER A 1 86 ? 12.905 -6.250 -4.971 1.00 72.19 86 SER A C 1
ATOM 697 O O . SER A 1 86 ? 12.913 -5.712 -6.076 1.00 72.19 86 SER A O 1
ATOM 699 N N . LYS A 1 87 ? 13.760 -7.223 -4.654 1.00 60.91 87 LYS A N 1
ATOM 700 C CA . LYS A 1 87 ? 14.762 -7.750 -5.588 1.00 60.91 87 LYS A CA 1
ATOM 701 C C . LYS A 1 87 ? 14.122 -8.406 -6.826 1.00 60.91 87 LYS A C 1
ATOM 703 O O . LYS A 1 87 ? 14.779 -8.516 -7.856 1.00 60.91 87 LYS A O 1
ATOM 708 N N . ASP A 1 88 ? 12.854 -8.819 -6.720 1.00 53.31 88 ASP A N 1
ATOM 709 C CA . ASP A 1 88 ? 12.089 -9.511 -7.767 1.00 53.31 88 ASP A CA 1
ATOM 710 C C . ASP A 1 88 ? 11.389 -8.585 -8.761 1.00 53.31 88 ASP A C 1
ATOM 712 O O . ASP A 1 88 ? 11.211 -8.981 -9.917 1.00 53.31 88 ASP A O 1
ATOM 716 N N . MET A 1 89 ? 11.108 -7.324 -8.405 1.00 57.00 89 MET A N 1
ATOM 717 C CA . MET A 1 89 ? 10.844 -6.281 -9.403 1.00 57.00 89 MET A CA 1
ATOM 718 C C . MET A 1 89 ? 12.178 -5.860 -10.037 1.00 57.00 89 MET A C 1
ATOM 720 O O . MET A 1 89 ? 12.602 -4.710 -10.012 1.00 57.00 89 MET A O 1
ATOM 724 N N . ASN A 1 90 ? 12.901 -6.854 -10.557 1.00 54.97 90 ASN A N 1
ATOM 725 C CA . ASN A 1 90 ? 14.213 -6.706 -11.136 1.00 54.97 90 ASN A CA 1
ATOM 726 C C . ASN A 1 90 ? 14.166 -5.554 -12.138 1.00 54.97 90 ASN A C 1
ATOM 728 O O . ASN A 1 90 ? 13.444 -5.601 -13.129 1.00 54.97 90 ASN A O 1
ATOM 732 N N . MET A 1 91 ? 15.035 -4.580 -11.910 1.00 57.91 91 MET A N 1
ATOM 733 C CA . MET A 1 91 ? 15.574 -3.549 -12.802 1.00 57.91 91 MET A CA 1
ATOM 734 C C . MET A 1 91 ? 15.770 -3.956 -14.288 1.00 57.91 91 MET A C 1
ATOM 736 O O . MET A 1 91 ? 16.067 -3.123 -15.144 1.00 57.91 91 MET A O 1
ATOM 740 N N . LYS A 1 92 ? 15.688 -5.253 -14.604 1.00 58.28 92 LYS A N 1
ATOM 741 C CA . LYS A 1 92 ? 15.672 -5.843 -15.951 1.00 58.28 92 LYS A CA 1
ATOM 742 C C . LYS A 1 92 ? 14.249 -6.093 -16.468 1.00 58.28 92 LYS A C 1
ATOM 744 O O . LYS A 1 92 ? 13.965 -5.739 -17.603 1.00 58.28 92 LYS A O 1
ATOM 749 N N . ASN A 1 93 ? 13.364 -6.647 -15.641 1.00 70.19 93 ASN A N 1
ATOM 750 C CA . ASN A 1 93 ? 12.000 -7.026 -16.012 1.00 70.19 93 ASN A CA 1
ATOM 751 C C . ASN A 1 93 ? 11.107 -5.800 -16.215 1.00 70.19 93 ASN A C 1
ATOM 753 O O . ASN A 1 93 ? 10.361 -5.761 -17.184 1.00 70.19 93 ASN A O 1
ATOM 757 N N . GLY A 1 94 ? 11.216 -4.782 -15.350 1.00 76.69 94 GLY A N 1
ATOM 758 C CA . GLY A 1 94 ? 10.436 -3.547 -15.501 1.00 76.69 94 GLY A CA 1
ATOM 759 C C . GLY A 1 94 ? 10.787 -2.790 -16.785 1.00 76.69 94 GLY A C 1
ATOM 760 O O . GLY A 1 94 ? 9.901 -2.362 -17.518 1.00 76.69 94 GLY A O 1
ATOM 761 N N . PHE A 1 95 ? 12.084 -2.702 -17.100 1.00 82.06 95 PHE A N 1
ATOM 762 C CA . PHE A 1 95 ? 12.555 -2.092 -18.342 1.00 82.06 95 PHE A CA 1
ATOM 763 C C . PHE A 1 95 ? 12.141 -2.908 -19.573 1.00 82.06 95 PHE A C 1
ATOM 765 O O . PHE A 1 95 ? 11.590 -2.348 -20.513 1.00 82.06 95 PHE A O 1
ATOM 772 N N . ALA A 1 96 ? 12.353 -4.230 -19.552 1.00 82.81 96 ALA A N 1
ATOM 773 C CA . ALA A 1 96 ? 11.994 -5.111 -20.662 1.00 82.81 96 ALA A CA 1
ATOM 774 C C . ALA A 1 96 ? 10.482 -5.126 -20.933 1.00 82.81 96 ALA A C 1
ATOM 776 O O . ALA A 1 96 ? 10.079 -5.023 -22.085 1.00 82.81 96 ALA A O 1
ATOM 777 N N . SER A 1 97 ? 9.652 -5.176 -19.886 1.00 83.50 97 SER A N 1
ATOM 778 C CA . SER A 1 97 ? 8.191 -5.141 -20.016 1.00 83.50 97 SER A CA 1
ATOM 779 C C . SER A 1 97 ? 7.701 -3.807 -20.581 1.00 83.50 97 SER A C 1
ATOM 781 O O . SER A 1 97 ? 6.880 -3.804 -21.491 1.00 83.50 97 SER A O 1
ATOM 783 N N . ALA A 1 98 ? 8.243 -2.676 -20.113 1.00 84.81 98 ALA A N 1
ATOM 784 C CA . ALA A 1 98 ? 7.906 -1.366 -20.673 1.00 84.81 98 ALA A CA 1
ATOM 785 C C . ALA A 1 98 ? 8.330 -1.245 -22.147 1.00 84.81 98 ALA A C 1
ATOM 787 O O . ALA A 1 98 ? 7.601 -0.684 -22.965 1.00 84.81 98 ALA A O 1
ATOM 788 N N . LEU A 1 99 ? 9.496 -1.798 -22.491 1.00 87.00 99 LEU A N 1
ATOM 789 C CA . LEU A 1 99 ? 9.995 -1.842 -23.861 1.00 87.00 99 LEU A CA 1
ATOM 790 C C . LEU A 1 99 ? 9.094 -2.703 -24.760 1.00 87.00 99 LEU A C 1
ATOM 792 O O . LEU A 1 99 ? 8.836 -2.322 -25.896 1.00 87.00 99 LEU A O 1
ATOM 796 N N . GLU A 1 100 ? 8.615 -3.843 -24.264 1.00 86.19 100 GLU A N 1
ATOM 797 C CA . GLU A 1 100 ? 7.711 -4.745 -24.983 1.00 86.19 100 GLU A CA 1
ATOM 798 C C . GLU A 1 100 ? 6.342 -4.101 -25.229 1.00 86.19 100 GLU A C 1
ATOM 800 O O . GLU A 1 100 ? 5.915 -4.028 -26.379 1.00 86.19 100 GLU A O 1
ATOM 805 N N . SER A 1 101 ? 5.726 -3.495 -24.208 1.00 86.25 101 SER A N 1
ATOM 806 C CA . SER A 1 101 ? 4.465 -2.753 -24.368 1.00 86.25 101 SER A CA 1
ATOM 807 C C . SER A 1 101 ? 4.565 -1.608 -25.377 1.00 86.25 101 SER A C 1
ATOM 809 O O . SER A 1 101 ? 3.652 -1.385 -26.170 1.00 86.25 101 SER A O 1
ATOM 811 N N . ILE A 1 102 ? 5.679 -0.870 -25.378 1.00 88.44 102 ILE A N 1
ATOM 812 C CA . ILE A 1 102 ? 5.886 0.201 -26.357 1.00 88.44 102 ILE A CA 1
ATOM 813 C C . ILE A 1 102 ? 6.147 -0.365 -27.748 1.00 88.44 102 ILE A C 1
ATOM 815 O O . ILE A 1 102 ? 5.631 0.190 -28.710 1.00 88.44 102 ILE A O 1
ATOM 819 N N . LYS A 1 103 ? 6.896 -1.466 -27.878 1.00 87.56 103 LYS A N 1
ATOM 820 C CA . LYS A 1 103 ? 7.105 -2.125 -29.174 1.00 87.56 103 LYS A CA 1
ATOM 821 C C . LYS A 1 103 ? 5.775 -2.520 -29.808 1.00 87.56 103 LYS A C 1
ATOM 823 O O . LYS A 1 103 ? 5.558 -2.189 -30.971 1.00 87.56 103 LYS A O 1
ATOM 828 N N . GLU A 1 104 ? 4.879 -3.142 -29.045 1.00 86.69 104 GLU A N 1
ATOM 829 C CA . GLU A 1 104 ? 3.526 -3.486 -29.504 1.00 86.69 104 GLU A CA 1
ATOM 830 C C . GLU A 1 104 ? 2.764 -2.243 -29.987 1.00 86.69 104 GLU A C 1
ATOM 832 O O . GLU A 1 104 ? 2.305 -2.205 -31.127 1.00 86.69 104 GLU A O 1
ATOM 837 N N . MET A 1 105 ? 2.738 -1.175 -29.183 1.00 87.69 105 MET A N 1
ATOM 838 C CA . MET A 1 105 ? 2.071 0.082 -29.544 1.00 87.69 105 MET A CA 1
ATOM 839 C C . MET A 1 105 ? 2.695 0.766 -30.773 1.00 87.69 105 MET A C 1
ATOM 841 O O . MET A 1 105 ? 1.987 1.316 -31.610 1.00 87.69 105 MET A O 1
ATOM 845 N N . THR A 1 106 ? 4.021 0.739 -30.925 1.00 87.50 106 THR A N 1
ATOM 846 C CA . THR A 1 106 ? 4.696 1.346 -32.085 1.00 87.50 106 THR A CA 1
ATOM 847 C C . THR A 1 106 ? 4.409 0.598 -33.380 1.00 87.50 106 THR A C 1
ATOM 849 O O . THR A 1 106 ? 4.272 1.239 -34.418 1.00 87.50 106 THR A O 1
ATOM 852 N N . ILE A 1 107 ? 4.239 -0.727 -33.314 1.00 87.31 107 ILE A N 1
ATOM 853 C CA . ILE A 1 107 ? 3.808 -1.537 -34.458 1.00 87.31 107 ILE A CA 1
ATOM 854 C C . ILE A 1 107 ? 2.386 -1.138 -34.872 1.00 87.31 107 ILE A C 1
ATOM 856 O O . ILE A 1 107 ? 2.131 -0.974 -36.061 1.00 87.31 107 ILE A O 1
ATOM 860 N N . GLU A 1 108 ? 1.478 -0.914 -33.914 1.00 88.00 108 GLU A N 1
ATOM 861 C CA . GLU A 1 108 ? 0.126 -0.407 -34.205 1.00 88.00 108 GLU A CA 1
ATOM 862 C C . GLU A 1 108 ? 0.138 0.991 -34.845 1.00 88.00 108 GLU A C 1
ATOM 864 O O . GLU A 1 108 ? -0.717 1.304 -35.673 1.00 88.00 108 GLU A O 1
ATOM 869 N N . MET A 1 109 ? 1.108 1.832 -34.478 1.00 91.12 109 MET A N 1
ATOM 870 C CA . MET A 1 109 ? 1.248 3.202 -34.982 1.00 91.12 109 MET A CA 1
ATOM 871 C C . MET A 1 109 ? 2.083 3.323 -36.270 1.00 91.12 109 MET A C 1
ATOM 873 O O . MET A 1 109 ? 2.294 4.445 -36.730 1.00 91.12 109 MET A O 1
ATOM 877 N N . ASP A 1 110 ? 2.559 2.213 -36.842 1.00 86.31 110 ASP A N 1
ATOM 878 C CA . ASP A 1 110 ? 3.481 2.182 -37.994 1.00 86.31 110 ASP A CA 1
ATOM 879 C C . ASP A 1 110 ? 4.789 2.975 -37.747 1.00 86.31 110 ASP A C 1
ATOM 881 O O . ASP A 1 110 ? 5.333 3.653 -38.620 1.00 86.31 110 ASP A O 1
ATOM 885 N N . ILE A 1 111 ? 5.293 2.918 -36.506 1.00 88.94 111 ILE A N 1
ATOM 886 C CA . ILE A 1 111 ? 6.547 3.540 -36.059 1.00 88.94 111 ILE A CA 1
ATOM 887 C C . ILE A 1 111 ? 7.597 2.444 -35.853 1.00 88.94 111 ILE A C 1
ATOM 889 O O . ILE A 1 111 ? 7.360 1.473 -35.140 1.00 88.94 111 ILE A O 1
ATOM 893 N N . GLU A 1 112 ? 8.796 2.612 -36.418 1.00 80.12 112 GLU A N 1
ATOM 894 C CA . GLU A 1 112 ? 9.901 1.668 -36.208 1.00 80.12 112 GLU A CA 1
ATOM 895 C C . GLU A 1 112 ? 10.470 1.790 -34.771 1.00 80.12 112 GLU A C 1
ATOM 897 O O . GLU A 1 112 ? 10.986 2.853 -34.404 1.00 80.12 112 GLU A O 1
ATOM 902 N N . PRO A 1 113 ? 10.429 0.727 -33.938 1.00 79.50 113 PRO A N 1
ATOM 903 C CA . PRO A 1 113 ? 10.922 0.775 -32.563 1.00 79.50 113 PRO A CA 1
ATOM 904 C C . PRO A 1 113 ? 12.451 0.665 -32.517 1.00 79.50 113 PRO A C 1
ATOM 906 O O . PRO A 1 113 ? 13.012 -0.414 -32.302 1.00 79.50 113 PRO A O 1
ATOM 909 N N . LYS A 1 114 ? 13.145 1.791 -32.709 1.00 82.81 114 LYS A N 1
ATOM 910 C CA . LYS A 1 114 ? 14.613 1.851 -32.716 1.00 82.81 114 LYS A CA 1
ATOM 911 C C . LYS A 1 114 ? 15.160 2.987 -31.851 1.00 82.81 114 LYS A C 1
ATOM 913 O O . LYS A 1 114 ? 14.714 4.127 -31.940 1.00 82.81 114 LYS A O 1
ATOM 918 N N . PHE A 1 115 ? 16.182 2.689 -31.044 1.00 82.44 115 PHE A N 1
ATOM 919 C CA . PHE A 1 115 ? 16.947 3.717 -30.333 1.00 82.44 115 PHE A CA 1
ATOM 920 C C . PHE A 1 115 ? 17.900 4.447 -31.286 1.00 82.44 115 PHE A C 1
ATOM 922 O O . PHE A 1 115 ? 18.624 3.827 -32.066 1.00 82.44 115 PHE A O 1
ATOM 929 N N . ASN A 1 116 ? 17.940 5.775 -31.189 1.00 76.75 116 ASN A N 1
ATOM 930 C CA . ASN A 1 116 ? 18.858 6.596 -31.973 1.00 76.75 116 ASN A CA 1
ATOM 931 C C . ASN A 1 116 ? 20.268 6.561 -31.365 1.00 76.75 116 ASN A C 1
ATOM 933 O O . ASN A 1 116 ? 20.473 6.986 -30.227 1.00 76.75 116 ASN A O 1
ATOM 937 N N . GLU A 1 117 ? 21.256 6.098 -32.131 1.00 70.75 117 GLU A N 1
ATOM 938 C CA . GLU A 1 117 ? 22.652 6.088 -31.691 1.00 70.75 117 GLU A CA 1
ATOM 939 C C . GLU A 1 117 ? 23.271 7.491 -31.741 1.00 70.75 117 GLU A C 1
ATOM 941 O O . GLU A 1 117 ? 23.196 8.206 -32.745 1.00 70.75 117 GLU A O 1
ATOM 946 N N . LYS A 1 118 ? 23.934 7.895 -30.650 1.00 66.81 118 LYS A N 1
ATOM 947 C CA . LYS A 1 118 ? 24.733 9.126 -30.633 1.00 66.81 118 LYS A CA 1
ATOM 948 C C . LYS A 1 118 ? 25.967 8.937 -31.526 1.00 66.81 118 LYS A C 1
ATOM 950 O O . LYS A 1 118 ? 26.666 7.930 -31.441 1.00 66.81 118 LYS A O 1
ATOM 955 N N . ARG A 1 119 ? 26.280 9.934 -32.362 1.00 62.31 119 ARG A N 1
ATOM 956 C CA . ARG A 1 119 ? 27.468 9.924 -33.235 1.00 62.31 119 ARG A CA 1
ATOM 957 C C . ARG A 1 119 ? 28.753 9.805 -32.397 1.00 62.31 119 ARG A C 1
ATOM 959 O O . ARG A 1 119 ? 29.043 10.702 -31.609 1.00 62.31 119 ARG A O 1
ATOM 966 N N . LYS A 1 120 ? 29.562 8.761 -32.620 1.00 62.72 120 LYS A N 1
ATOM 967 C CA . LYS A 1 120 ? 30.893 8.620 -31.998 1.00 62.72 120 LYS A CA 1
ATOM 968 C C . LYS A 1 120 ? 31.891 9.586 -32.654 1.00 62.72 120 LYS A C 1
ATOM 970 O O . LYS A 1 120 ? 32.253 9.420 -33.820 1.00 62.72 120 LYS A O 1
ATOM 975 N N . ILE A 1 121 ? 32.326 10.615 -31.924 1.00 67.38 121 ILE A N 1
ATOM 976 C CA . ILE A 1 121 ? 33.330 11.580 -32.400 1.00 67.38 121 ILE A CA 1
ATOM 977 C C . ILE A 1 121 ? 34.722 11.017 -32.114 1.00 67.38 121 ILE A C 1
ATOM 979 O O . ILE A 1 121 ? 35.117 10.889 -30.961 1.00 67.38 121 ILE A O 1
ATOM 983 N N . HIS A 1 122 ? 35.492 10.738 -33.162 1.00 60.00 122 HIS A N 1
ATOM 984 C CA . HIS A 1 122 ? 36.894 10.358 -33.020 1.00 60.00 122 HIS A CA 1
ATOM 985 C C . HIS A 1 122 ? 37.758 11.624 -33.015 1.00 60.00 122 HIS A C 1
ATOM 987 O O . HIS A 1 122 ? 37.785 12.371 -33.994 1.00 60.00 122 HIS A O 1
ATOM 993 N N . ARG A 1 123 ? 38.466 11.882 -31.911 1.00 63.69 123 ARG A N 1
ATOM 994 C CA . ARG A 1 123 ? 39.513 12.915 -31.837 1.00 63.69 123 ARG A CA 1
ATOM 995 C C . ARG A 1 123 ? 40.886 12.268 -32.018 1.00 63.69 123 ARG A C 1
ATOM 997 O O . ARG A 1 123 ? 41.083 11.123 -31.618 1.00 63.69 123 ARG A O 1
ATOM 1004 N N . LYS A 1 124 ? 41.842 12.994 -32.615 1.00 63.78 124 LYS A N 1
ATOM 1005 C CA . LYS A 1 124 ? 43.241 12.540 -32.692 1.00 63.78 124 LYS A CA 1
ATOM 1006 C C . LYS A 1 124 ? 43.764 12.309 -31.269 1.00 63.78 124 LYS A C 1
ATOM 1008 O O . LYS A 1 124 ? 43.715 13.221 -30.448 1.00 63.78 124 LYS A O 1
ATOM 1013 N N . LYS A 1 125 ? 44.227 11.089 -30.990 1.00 63.16 125 LYS A N 1
ATOM 1014 C CA . LYS A 1 125 ? 44.833 10.709 -29.708 1.00 63.16 125 LYS A CA 1
ATOM 1015 C C . LYS A 1 125 ? 46.299 11.170 -29.678 1.00 63.16 125 LYS A C 1
ATOM 1017 O O . LYS A 1 125 ? 46.994 11.037 -30.683 1.00 63.16 125 LYS A O 1
ATOM 1022 N N . HIS A 1 126 ? 46.752 11.708 -28.545 1.00 67.50 126 HIS A N 1
ATOM 1023 C CA . HIS A 1 126 ? 48.168 11.982 -28.275 1.00 67.50 126 HIS A CA 1
ATOM 1024 C C . HIS A 1 126 ? 48.782 10.831 -27.462 1.00 67.50 126 HIS A C 1
ATOM 1026 O O . HIS A 1 126 ? 48.058 10.102 -26.788 1.00 67.50 126 HIS A O 1
ATOM 1032 N N . PHE A 1 127 ? 50.102 10.663 -27.577 1.00 61.72 127 PHE A N 1
ATOM 1033 C CA . PHE A 1 127 ? 50.862 9.470 -27.168 1.00 61.72 127 PHE A CA 1
ATOM 1034 C C . PHE A 1 127 ? 50.762 9.124 -25.666 1.00 61.72 127 PHE A C 1
ATOM 1036 O O . PHE A 1 127 ? 50.937 7.966 -25.309 1.00 61.72 127 PHE A O 1
ATOM 1043 N N . ASP A 1 128 ? 50.403 10.091 -24.814 1.00 69.06 128 ASP A N 1
ATOM 1044 C CA . ASP A 1 128 ? 50.340 9.935 -23.350 1.00 69.06 128 ASP A CA 1
ATOM 1045 C C . ASP A 1 128 ? 48.928 9.661 -22.799 1.00 69.06 128 ASP A C 1
ATOM 1047 O O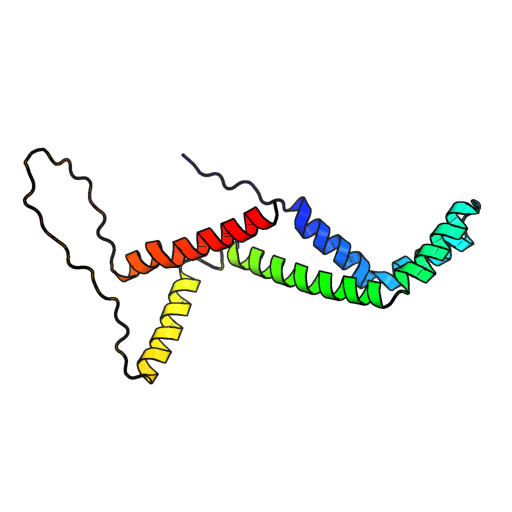 . ASP A 1 128 ? 48.717 9.660 -21.585 1.00 69.06 128 ASP A O 1
ATOM 1051 N N . ASN A 1 129 ? 47.929 9.440 -23.659 1.00 56.69 129 ASN A N 1
ATOM 1052 C CA . ASN A 1 129 ? 46.589 9.086 -23.191 1.00 56.69 129 ASN A CA 1
ATOM 1053 C C . ASN A 1 129 ? 46.575 7.630 -22.705 1.00 56.69 129 ASN A C 1
ATOM 1055 O O . ASN A 1 129 ? 46.433 6.708 -23.505 1.00 56.69 129 ASN A O 1
ATOM 1059 N N . ILE A 1 130 ? 46.712 7.445 -21.390 1.00 58.22 130 ILE A N 1
ATOM 1060 C CA . ILE A 1 130 ? 46.397 6.196 -20.686 1.00 58.22 130 ILE A CA 1
ATOM 1061 C C . ILE A 1 130 ? 44.983 5.772 -21.103 1.00 58.22 130 ILE A C 1
ATOM 1063 O O . ILE A 1 130 ? 44.059 6.583 -21.016 1.00 58.22 130 ILE A O 1
ATOM 1067 N N . ASP A 1 131 ? 44.828 4.531 -21.574 1.00 54.16 131 ASP A N 1
ATOM 1068 C CA . ASP A 1 131 ? 43.527 3.930 -21.882 1.00 54.16 131 ASP A CA 1
ATOM 1069 C C . ASP A 1 131 ? 42.660 3.934 -20.614 1.00 54.16 131 ASP A C 1
ATOM 1071 O O . ASP A 1 131 ? 42.687 3.014 -19.799 1.00 54.16 131 ASP A O 1
ATOM 1075 N N . SER A 1 132 ? 41.872 4.990 -20.420 1.00 51.09 132 SER A N 1
ATOM 1076 C CA . SER A 1 132 ? 40.574 4.809 -19.798 1.00 51.09 132 SER A CA 1
ATOM 1077 C C . SER A 1 132 ? 39.675 4.309 -20.916 1.00 51.09 132 SER A C 1
ATOM 1079 O O . SER A 1 132 ? 39.269 5.100 -21.771 1.00 51.09 132 SER A O 1
ATOM 1081 N N . ASP A 1 133 ? 39.427 3.003 -20.954 1.00 48.69 133 ASP A N 1
ATOM 1082 C CA . ASP A 1 133 ? 38.356 2.415 -21.751 1.00 48.69 133 ASP A CA 1
ATOM 1083 C C . ASP A 1 133 ? 37.048 3.154 -21.416 1.00 48.69 133 ASP A C 1
ATOM 1085 O O . ASP A 1 133 ? 36.356 2.836 -20.449 1.00 48.69 133 ASP A O 1
ATOM 1089 N N . GLU A 1 134 ? 36.721 4.201 -22.180 1.00 54.00 134 GLU A N 1
ATOM 1090 C CA . GLU A 1 134 ? 35.392 4.801 -22.186 1.00 54.00 134 GLU A CA 1
ATOM 1091 C C . GLU A 1 134 ? 34.452 3.692 -22.655 1.00 54.00 134 GLU A C 1
ATOM 1093 O O . GLU A 1 134 ? 34.406 3.353 -23.840 1.00 54.00 134 GLU A O 1
ATOM 1098 N N . ILE A 1 135 ? 33.744 3.074 -21.711 1.00 54.56 135 ILE A N 1
ATOM 1099 C CA . ILE A 1 135 ? 32.761 2.030 -21.984 1.00 54.56 135 ILE A CA 1
ATOM 1100 C C . ILE A 1 135 ? 31.690 2.650 -22.889 1.00 54.56 135 ILE A C 1
ATOM 1102 O O . ILE A 1 135 ? 30.794 3.358 -22.428 1.00 54.56 135 ILE A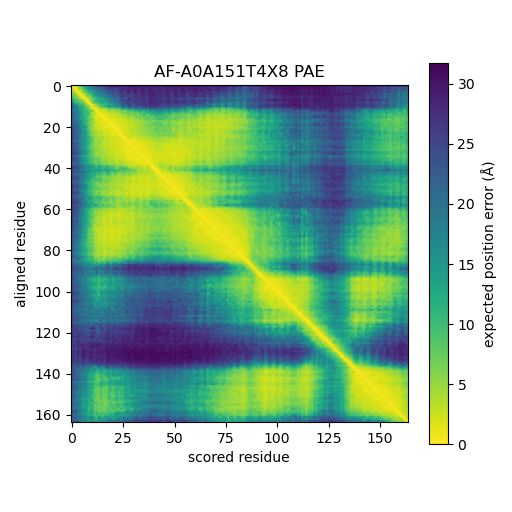 O 1
ATOM 1106 N N . THR A 1 136 ? 31.781 2.431 -24.204 1.00 58.78 136 THR A N 1
ATOM 1107 C CA . THR A 1 136 ? 30.735 2.879 -25.125 1.00 58.78 136 THR A CA 1
ATOM 1108 C C . THR A 1 136 ? 29.541 1.943 -24.980 1.00 58.78 136 THR A C 1
ATOM 1110 O O . THR A 1 136 ? 29.501 0.891 -25.617 1.00 58.78 136 THR A O 1
ATOM 1113 N N . HIS A 1 137 ? 28.591 2.311 -24.125 1.00 65.00 137 HIS A N 1
ATOM 1114 C CA . HIS A 1 137 ? 27.307 1.625 -23.988 1.00 65.00 137 HIS A CA 1
ATOM 1115 C C . HIS A 1 137 ? 26.472 1.733 -25.282 1.00 65.00 137 HIS A C 1
ATOM 1117 O O . HIS A 1 137 ? 26.603 2.701 -26.038 1.00 65.00 137 HIS A O 1
ATOM 1123 N N . SER A 1 138 ? 25.627 0.729 -25.555 1.00 80.31 138 SER A N 1
ATOM 1124 C CA . SER A 1 138 ? 24.599 0.800 -26.608 1.00 80.31 138 SER A CA 1
ATOM 1125 C C . SER A 1 138 ? 23.624 1.951 -26.326 1.00 80.31 138 SER A C 1
ATOM 1127 O O . SER A 1 138 ? 23.458 2.342 -25.174 1.00 80.31 138 SER A O 1
ATOM 1129 N N . ALA A 1 139 ? 22.929 2.475 -27.342 1.00 81.19 139 ALA A N 1
ATOM 1130 C CA . ALA A 1 139 ? 21.904 3.505 -27.137 1.00 81.19 139 ALA A CA 1
ATOM 1131 C C . ALA A 1 139 ? 20.791 3.044 -26.173 1.00 81.19 139 ALA A C 1
ATOM 1133 O O . ALA A 1 139 ? 20.292 3.845 -25.382 1.00 81.19 139 ALA A O 1
ATOM 1134 N N . GLU A 1 140 ? 20.457 1.751 -26.198 1.00 83.62 140 GLU A N 1
ATOM 1135 C CA . GLU A 1 140 ? 19.524 1.130 -25.252 1.00 83.62 140 GLU A CA 1
ATOM 1136 C C . GLU A 1 140 ? 20.093 1.101 -23.826 1.00 83.62 140 GLU A C 1
ATOM 1138 O O . GLU A 1 140 ? 19.408 1.493 -22.884 1.00 83.62 140 GLU A O 1
ATOM 1143 N N . ASP A 1 141 ? 21.360 0.709 -23.662 1.00 83.06 141 ASP A N 1
ATOM 1144 C CA . ASP A 1 141 ? 22.026 0.679 -22.355 1.00 83.06 141 ASP A CA 1
ATOM 1145 C C . ASP A 1 141 ? 22.197 2.085 -21.774 1.00 83.06 141 ASP A C 1
ATOM 1147 O O . ASP A 1 141 ? 21.972 2.286 -20.583 1.00 83.06 141 ASP A O 1
ATOM 1151 N N . SER A 1 142 ? 22.538 3.074 -22.606 1.00 85.75 142 SER A N 1
ATOM 1152 C CA . SER A 1 142 ? 22.591 4.478 -22.198 1.00 85.75 142 SER A CA 1
ATOM 1153 C C . SER A 1 142 ? 21.221 4.978 -21.758 1.00 85.75 142 SER A C 1
ATOM 1155 O O . SER A 1 142 ? 21.118 5.587 -20.703 1.00 85.75 142 SER A O 1
ATOM 1157 N N . PHE A 1 143 ? 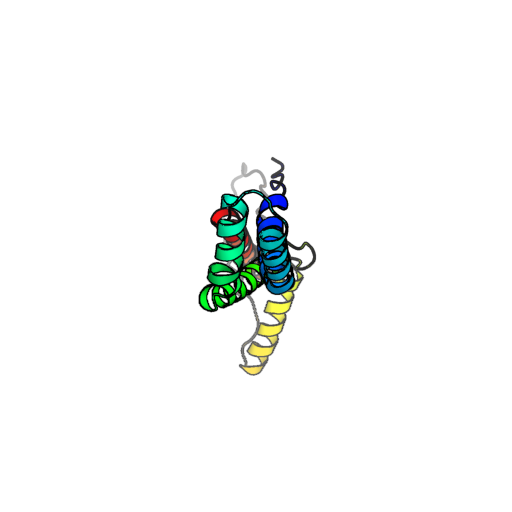20.149 4.695 -22.506 1.00 87.19 143 PHE A N 1
ATOM 1158 C CA . PHE A 1 143 ? 18.799 5.072 -22.078 1.00 87.19 143 PHE A CA 1
ATOM 1159 C C . PHE A 1 143 ? 18.414 4.380 -20.766 1.00 87.19 143 PHE A C 1
ATOM 1161 O O . PHE A 1 143 ? 17.860 4.995 -19.855 1.00 87.19 143 PHE A O 1
ATOM 1168 N N . ARG A 1 144 ? 18.754 3.100 -20.634 1.00 85.94 144 ARG A N 1
ATOM 1169 C CA . ARG A 1 144 ? 18.506 2.349 -19.415 1.00 85.94 144 ARG A CA 1
ATOM 1170 C C . ARG A 1 144 ? 19.226 2.973 -18.219 1.00 85.94 144 ARG A C 1
ATOM 1172 O O . ARG A 1 144 ? 18.578 3.220 -17.209 1.00 85.94 144 ARG A O 1
ATOM 1179 N N . ILE A 1 145 ? 20.527 3.233 -18.322 1.00 83.69 145 ILE A N 1
ATOM 1180 C CA . ILE A 1 145 ? 21.345 3.760 -17.222 1.00 83.69 145 ILE A CA 1
ATOM 1181 C C . ILE A 1 145 ? 21.003 5.226 -16.926 1.00 83.69 145 ILE A C 1
ATOM 1183 O O . ILE A 1 145 ? 20.674 5.558 -15.790 1.00 83.69 145 ILE A O 1
ATOM 1187 N N . ASP A 1 146 ? 21.031 6.088 -17.942 1.00 88.06 146 ASP A N 1
ATOM 1188 C CA . ASP A 1 146 ? 20.939 7.543 -17.770 1.00 88.06 146 ASP A CA 1
ATOM 1189 C C . ASP A 1 146 ? 19.514 8.018 -17.459 1.00 88.06 146 ASP A C 1
ATOM 1191 O O . ASP A 1 146 ? 19.332 9.097 -16.896 1.00 88.06 146 ASP A O 1
ATOM 1195 N N . TYR A 1 147 ? 18.495 7.242 -17.843 1.00 88.06 147 TYR A N 1
ATOM 1196 C CA . TYR A 1 147 ? 17.094 7.608 -17.646 1.00 88.06 147 TYR A CA 1
ATOM 1197 C C . TYR A 1 147 ? 16.376 6.646 -16.706 1.00 88.06 147 TYR A C 1
ATOM 1199 O O . TYR A 1 147 ? 15.946 7.050 -15.628 1.00 88.06 147 TYR A O 1
ATOM 1207 N N . PHE A 1 148 ? 16.239 5.373 -17.085 1.00 86.81 148 PHE A N 1
ATOM 1208 C CA . PHE A 1 148 ? 15.397 4.443 -16.328 1.00 86.81 148 PHE A CA 1
ATOM 1209 C C . PHE A 1 148 ? 15.927 4.201 -14.908 1.00 86.81 148 PHE A C 1
ATOM 1211 O O . PHE A 1 148 ? 15.170 4.342 -13.948 1.00 86.81 148 PHE A O 1
ATOM 1218 N N . LEU A 1 149 ? 17.222 3.900 -14.756 1.00 84.69 149 LEU A N 1
ATOM 1219 C CA . LEU A 1 149 ? 17.830 3.709 -13.434 1.00 84.69 149 LEU A CA 1
ATOM 1220 C C . LEU A 1 149 ? 17.837 4.999 -12.627 1.00 84.69 149 LEU A C 1
ATOM 1222 O O . LEU A 1 149 ? 17.466 4.977 -11.461 1.00 84.69 149 LEU A O 1
ATOM 1226 N N . TYR A 1 150 ? 18.163 6.125 -13.262 1.00 87.19 150 TYR A N 1
ATOM 1227 C CA . TYR A 1 150 ? 18.137 7.421 -12.595 1.00 87.19 150 TYR A CA 1
ATOM 1228 C C . TYR A 1 150 ? 16.758 7.740 -11.996 1.00 87.19 150 TYR A C 1
ATOM 1230 O O . TYR A 1 150 ? 16.660 8.084 -10.820 1.00 87.19 150 TYR A O 1
ATOM 1238 N N . ILE A 1 151 ? 15.677 7.590 -12.770 1.00 86.38 151 ILE A N 1
ATOM 1239 C CA . ILE A 1 151 ? 14.312 7.851 -12.289 1.00 86.38 151 ILE A CA 1
ATOM 1240 C C . ILE A 1 151 ? 13.913 6.870 -11.182 1.00 86.38 151 ILE A C 1
ATOM 1242 O O . ILE A 1 151 ? 13.267 7.280 -10.213 1.00 86.38 151 ILE A O 1
ATOM 1246 N N . LEU A 1 152 ? 14.303 5.598 -11.291 1.00 82.81 152 LEU A N 1
ATOM 1247 C CA . LEU A 1 152 ? 14.062 4.613 -10.238 1.00 82.81 152 LEU A CA 1
ATOM 1248 C C . LEU A 1 152 ? 14.782 4.981 -8.942 1.00 82.81 152 LEU A C 1
ATOM 1250 O O . LEU A 1 152 ? 14.135 5.040 -7.898 1.00 82.81 152 LEU A O 1
ATOM 1254 N N . ASP A 1 153 ? 16.072 5.295 -9.010 1.00 82.94 153 ASP A N 1
ATOM 1255 C CA . ASP A 1 153 ? 16.879 5.670 -7.850 1.00 82.94 153 ASP A CA 1
ATOM 1256 C C . ASP A 1 153 ? 16.339 6.946 -7.191 1.00 82.94 153 ASP A C 1
ATOM 1258 O O . ASP A 1 153 ? 16.212 7.008 -5.968 1.00 82.94 153 ASP A O 1
ATOM 1262 N N . GLN A 1 154 ? 15.939 7.947 -7.986 1.00 84.50 154 GLN A N 1
ATOM 1263 C CA . GLN A 1 154 ? 15.280 9.151 -7.468 1.00 84.50 154 GLN A CA 1
ATOM 1264 C C . GLN A 1 154 ? 13.942 8.833 -6.798 1.00 84.50 154 GLN A C 1
ATOM 1266 O O . GLN A 1 154 ? 13.627 9.397 -5.751 1.00 84.50 154 GLN A O 1
ATOM 1271 N N . SER A 1 155 ? 13.152 7.926 -7.371 1.00 81.00 155 SER A N 1
ATOM 1272 C CA . SER A 1 155 ? 11.860 7.538 -6.802 1.00 81.00 155 SER A CA 1
ATOM 1273 C C . SER A 1 155 ? 12.034 6.777 -5.486 1.00 81.00 155 SER A C 1
ATOM 1275 O O . SER A 1 155 ? 11.344 7.084 -4.516 1.00 81.00 155 SER A O 1
ATOM 1277 N N . ILE A 1 156 ? 12.994 5.847 -5.419 1.00 79.25 156 ILE A N 1
ATOM 1278 C CA . ILE A 1 156 ? 13.360 5.127 -4.192 1.00 79.25 156 ILE A CA 1
ATOM 1279 C C . ILE A 1 156 ? 13.849 6.122 -3.140 1.00 79.25 156 ILE A C 1
ATOM 1281 O O . ILE A 1 156 ? 13.303 6.161 -2.043 1.00 79.25 156 ILE A O 1
ATOM 1285 N N . SER A 1 157 ? 14.790 7.001 -3.491 1.00 82.56 157 SER A N 1
ATOM 1286 C CA . SER A 1 157 ? 15.320 8.010 -2.570 1.00 82.56 157 SER A CA 1
ATOM 1287 C C . SER A 1 157 ? 14.245 8.997 -2.095 1.00 82.56 157 SER A C 1
ATOM 1289 O O . SER A 1 157 ? 14.233 9.399 -0.932 1.00 82.56 157 SER A O 1
ATOM 1291 N N . SER A 1 158 ? 13.282 9.362 -2.947 1.00 79.94 158 SER A N 1
ATOM 1292 C CA . SER A 1 158 ? 12.141 10.200 -2.556 1.00 79.94 158 SER A CA 1
ATOM 1293 C C . SER A 1 158 ? 11.202 9.482 -1.580 1.00 79.94 158 SER A C 1
ATOM 1295 O O . SER A 1 158 ? 10.722 10.095 -0.625 1.00 79.94 158 SER A O 1
ATOM 1297 N N . ILE A 1 159 ? 10.967 8.183 -1.785 1.00 74.38 159 ILE A N 1
ATOM 1298 C CA . ILE A 1 159 ? 10.191 7.324 -0.877 1.00 74.38 159 ILE A CA 1
ATOM 1299 C C . ILE A 1 159 ? 10.962 7.020 0.416 1.00 74.38 159 ILE A C 1
ATOM 1301 O O . ILE A 1 159 ? 10.356 6.740 1.440 1.00 74.38 159 ILE A O 1
ATOM 1305 N N . GLU A 1 160 ? 12.283 7.080 0.423 1.00 72.62 160 GLU A N 1
ATOM 1306 C CA . GLU A 1 160 ? 13.048 6.933 1.662 1.00 72.62 160 GLU A CA 1
ATOM 1307 C C . GLU A 1 160 ? 13.069 8.250 2.446 1.00 72.62 160 GLU A C 1
ATOM 1309 O O . GLU A 1 160 ? 12.699 8.277 3.616 1.00 72.62 160 GLU A O 1
ATOM 1314 N N . SER A 1 161 ? 13.387 9.365 1.782 1.00 73.12 161 SER A N 1
ATOM 1315 C CA . SER A 1 161 ? 13.539 10.689 2.408 1.00 73.12 161 SER A CA 1
ATOM 1316 C C . SER A 1 161 ? 12.238 11.327 2.895 1.00 73.12 161 SER A C 1
ATOM 1318 O O . SER A 1 161 ? 12.245 12.018 3.908 1.00 73.12 161 SER A O 1
ATOM 1320 N N . ARG A 1 162 ? 11.097 11.115 2.220 1.00 63.38 162 ARG A N 1
ATOM 1321 C CA . ARG A 1 162 ? 9.794 11.635 2.693 1.00 63.38 162 ARG A CA 1
ATOM 1322 C C . ARG A 1 162 ? 9.334 11.012 4.009 1.00 63.38 162 ARG A C 1
ATOM 1324 O O . ARG A 1 162 ? 8.372 11.492 4.608 1.00 63.38 162 ARG A O 1
ATOM 1331 N N . PHE A 1 163 ? 9.954 9.911 4.404 1.00 56.38 163 PHE A N 1
ATOM 1332 C CA . PHE A 1 163 ? 9.447 9.017 5.428 1.00 56.38 163 PHE A CA 1
ATOM 1333 C C . PHE A 1 163 ? 10.506 8.694 6.505 1.00 56.38 163 PHE A C 1
ATOM 1335 O O . PHE A 1 163 ? 10.268 7.810 7.341 1.00 56.38 163 PHE A O 1
ATOM 1342 N N . GLU A 1 164 ? 11.622 9.439 6.495 1.00 50.22 164 GLU A N 1
ATOM 1343 C CA . GLU A 1 164 ? 12.663 9.552 7.534 1.00 50.22 164 GLU A CA 1
ATOM 1344 C C . GLU A 1 164 ? 12.351 10.731 8.477 1.00 50.22 164 GLU A C 1
ATOM 1346 O O . GLU A 1 164 ? 12.432 10.521 9.714 1.00 50.22 164 GLU A O 1
#

Secondary structure (DSSP, 8-state):
----PPP--HHHHHHHHHHHHHHHHHHHHHHHHHHHHHHH-S-HHHHHHHHHIIIIITT-HHHHHHHHHHHHHHHHHHHHHHHHH-TTS-TTHHHHHHHHHHHHHHHHTT----PPPPP--PPPPPTT----------HHHHHIIIIIIHHHHHHHHHHHHTT-

Sequence (164 aa):
MENSFKSLSQTRWECRIESVKAIKFQAPKIRDALVQLSKTSEDPKIKSEAMCLATYEMENFEFLLGMNIWYDILFAVNSISKIMQSKDMNMKNGFASALESIKEMTIEMDIEPKFNEKRKIHRKKHFDNIDSDEITHSAEDSFRIDYFLYILDQSISSIESRFE

Mean predicted aligned error: 13.77 Å

Radius of gyration: 27.98 Å; Cα contacts (8 Å, |Δi|>4): 74; chains: 1; bounding box: 70×22×79 Å

pLDDT: mean 77.43, std 14.85, range [33.69, 94.75]

Solvent-accessible surface area (backbone atoms only — not comparable to full-atom values): 9755 Å² total; per-residue (Å²): 134,86,81,74,75,75,78,73,69,63,76,54,59,56,47,50,50,52,52,46,46,49,48,70,79,36,45,70,59,54,32,53,50,25,54,48,46,33,70,71,47,84,52,68,65,60,21,53,51,28,42,44,45,31,62,62,51,69,62,26,62,70,53,54,51,49,49,50,53,51,42,54,52,50,49,52,54,52,49,52,50,50,48,74,69,32,80,81,62,29,85,59,55,60,54,50,51,54,51,48,58,47,44,57,52,26,58,76,67,77,44,83,86,69,75,79,71,78,84,87,80,87,72,91,81,62,97,82,67,73,86,71,81,74,79,81,65,52,49,61,54,44,46,41,53,73,42,55,48,46,55,49,52,52,51,51,50,50,64,49,62,78,73,110